Protein AF-A0A3D3K720-F1 (afdb_monomer_lite)

Secondary structure (DSSP, 8-state):
--S-BSPTT--STTTT---GGG-B----EEEEETTEEEEE---TT-

pLDDT: mean 95.01, std 5.03, range [76.25, 98.25]

Foldseek 3Di:
DLQFAPHVPDDDCLNPDPPPVSGGDPDWDWDDDPNDIDIGDPDPVD

Sequence (46 aa):
TSQGVPVIGCRCAVCTSQDRRDRRLRTAAMVEQGGVRIVIDAGPDF

Structure (mmCIF, N/CA/C/O backbone):
data_AF-A0A3D3K720-F1
#
_entry.id   AF-A0A3D3K720-F1
#
loop_
_atom_site.group_PDB
_atom_site.id
_atom_site.type_symbol
_atom_site.label_atom_id
_atom_site.label_alt_id
_atom_site.label_comp_id
_atom_site.label_asym_id
_atom_site.label_entity_id
_atom_site.label_seq_id
_atom_site.pdbx_PDB_ins_code
_atom_site.Cartn_x
_atom_site.Cartn_y
_atom_site.Cartn_z
_atom_site.occupancy
_atom_site.B_iso_or_equiv
_atom_site.auth_seq_id
_atom_site.auth_comp_id
_atom_site.auth_asym_id
_atom_site.auth_atom_id
_atom_site.pdbx_PDB_model_num
ATOM 1 N N . THR A 1 1 ? 3.425 -5.316 0.415 1.00 76.94 1 THR A N 1
ATOM 2 C CA . THR A 1 1 ? 4.853 -5.090 0.078 1.00 76.94 1 THR A CA 1
ATOM 3 C C . THR A 1 1 ? 5.222 -3.694 0.545 1.00 76.94 1 THR A C 1
ATOM 5 O O . THR A 1 1 ? 4.324 -2.870 0.634 1.00 76.94 1 THR A O 1
ATOM 8 N N . SER A 1 2 ? 6.484 -3.394 0.860 1.00 86.25 2 SER A N 1
ATOM 9 C CA . SER A 1 2 ? 6.873 -2.042 1.313 1.00 86.25 2 SER A CA 1
ATOM 10 C C . SER A 1 2 ? 6.856 -0.985 0.201 1.00 86.25 2 SER A C 1
ATOM 12 O O . SER A 1 2 ? 6.808 0.201 0.499 1.00 86.25 2 SER A O 1
ATOM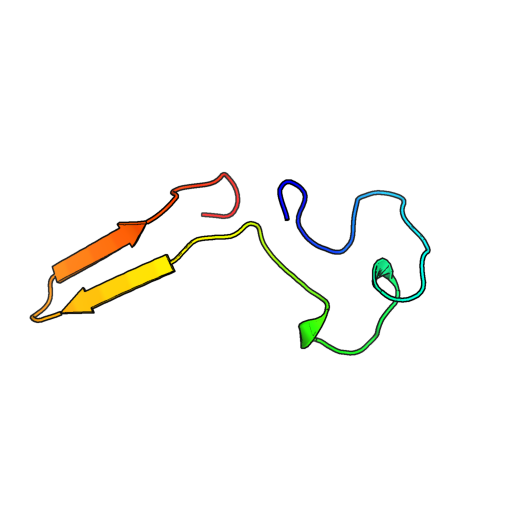 14 N N . GLN A 1 3 ? 6.873 -1.407 -1.069 1.00 93.50 3 GLN A N 1
ATOM 15 C CA . GLN A 1 3 ? 6.926 -0.521 -2.242 1.00 93.50 3 GLN A CA 1
ATOM 16 C C . GLN A 1 3 ? 5.627 -0.490 -3.069 1.00 93.50 3 GLN A C 1
ATOM 18 O O . GLN A 1 3 ? 5.541 0.269 -4.026 1.00 93.50 3 GLN A O 1
ATOM 23 N N . GLY A 1 4 ? 4.635 -1.327 -2.749 1.00 94.56 4 GLY A N 1
ATOM 24 C CA . GLY A 1 4 ? 3.509 -1.596 -3.649 1.00 94.56 4 GLY A CA 1
ATOM 25 C C . GLY A 1 4 ? 3.899 -2.466 -4.854 1.00 94.56 4 GLY A C 1
ATOM 26 O O . GLY A 1 4 ? 4.996 -3.032 -4.906 1.00 94.56 4 GLY A O 1
ATOM 27 N N . VAL A 1 5 ? 2.962 -2.637 -5.785 1.00 97.38 5 VAL A N 1
ATOM 28 C CA . VAL A 1 5 ? 3.148 -3.253 -7.107 1.00 97.38 5 VAL A CA 1
ATOM 29 C C . VAL A 1 5 ? 2.275 -2.474 -8.100 1.00 97.38 5 VAL A C 1
ATOM 31 O O . VAL A 1 5 ? 1.077 -2.330 -7.839 1.00 97.38 5 VAL A O 1
ATOM 34 N N . PRO A 1 6 ? 2.813 -1.998 -9.238 1.00 96.94 6 PRO A N 1
ATOM 35 C CA . PRO A 1 6 ? 4.167 -2.221 -9.757 1.00 96.94 6 PRO A CA 1
ATOM 36 C C . PRO A 1 6 ? 5.265 -1.486 -8.977 1.00 96.94 6 PRO A C 1
ATOM 38 O O . PRO A 1 6 ? 5.047 -0.407 -8.437 1.00 96.94 6 PRO A O 1
ATOM 41 N N . VAL A 1 7 ? 6.467 -2.071 -8.957 1.00 97.56 7 VAL A N 1
ATOM 42 C CA . VAL A 1 7 ? 7.673 -1.386 -8.466 1.00 97.56 7 VAL A CA 1
ATOM 43 C C . VAL A 1 7 ? 8.186 -0.454 -9.563 1.00 97.56 7 VAL A C 1
ATOM 45 O O . VAL A 1 7 ? 8.274 -0.861 -10.725 1.00 97.56 7 VAL A O 1
ATOM 48 N N . ILE A 1 8 ? 8.543 0.781 -9.201 1.00 95.19 8 ILE A N 1
ATOM 49 C CA . ILE A 1 8 ? 9.048 1.799 -10.134 1.00 95.19 8 ILE A CA 1
ATOM 50 C C . ILE A 1 8 ? 10.224 1.228 -10.944 1.00 95.19 8 ILE A C 1
ATOM 52 O O . ILE A 1 8 ? 11.210 0.755 -10.387 1.00 95.19 8 ILE A O 1
ATOM 56 N N . GLY A 1 9 ? 10.100 1.249 -12.274 1.00 97.25 9 GLY A N 1
ATOM 57 C CA . GLY A 1 9 ? 1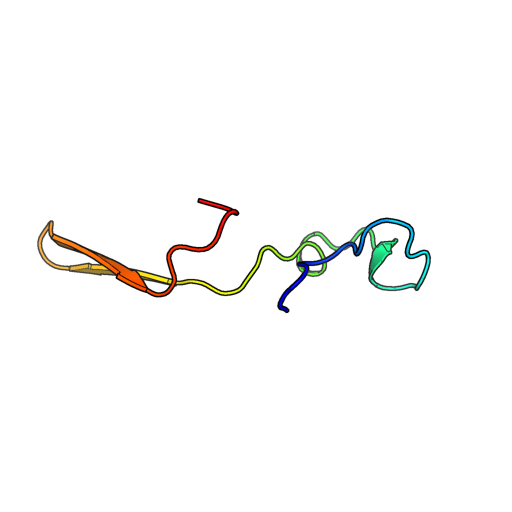1.124 0.762 -13.207 1.00 97.25 9 GLY A CA 1
ATOM 58 C C . GLY A 1 9 ? 11.163 -0.757 -13.442 1.00 97.25 9 GLY A C 1
ATOM 59 O O . GLY A 1 9 ? 11.877 -1.202 -14.341 1.00 97.25 9 GLY A O 1
ATOM 60 N N . CYS A 1 10 ? 10.395 -1.567 -12.706 1.00 97.75 10 CYS A 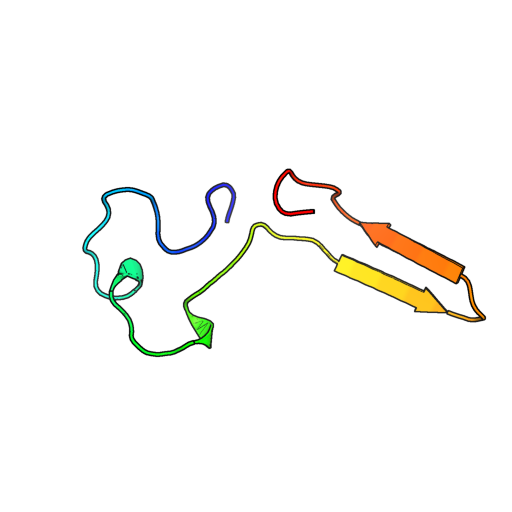N 1
ATOM 61 C CA . CYS A 1 10 ? 10.382 -3.023 -12.872 1.00 97.75 10 CYS A CA 1
ATOM 62 C C . CYS A 1 10 ? 9.571 -3.467 -14.103 1.00 97.75 10 CYS A C 1
ATOM 64 O O . CYS A 1 10 ? 8.500 -2.933 -14.386 1.00 97.75 10 CYS A O 1
ATOM 66 N N . ARG A 1 11 ? 10.060 -4.494 -14.811 1.00 97.75 11 ARG A N 1
ATOM 67 C CA . ARG A 1 11 ? 9.405 -5.087 -15.995 1.00 97.75 11 ARG A CA 1
ATOM 68 C C . ARG A 1 11 ? 9.125 -6.589 -15.857 1.00 97.75 11 ARG A C 1
ATOM 70 O O . ARG A 1 11 ? 8.931 -7.267 -16.861 1.00 97.75 11 ARG A O 1
ATOM 77 N N . CYS A 1 12 ? 9.142 -7.133 -14.637 1.00 97.88 12 CYS A N 1
ATOM 78 C CA . CYS A 1 12 ? 8.791 -8.538 -14.421 1.00 97.88 12 CYS A CA 1
ATOM 79 C C . CYS A 1 12 ? 7.309 -8.794 -14.749 1.00 97.88 12 CYS A C 1
ATOM 81 O O . CYS A 1 12 ? 6.502 -7.864 -14.730 1.00 97.88 12 CYS A O 1
ATOM 83 N N . ALA A 1 13 ? 6.945 -10.060 -14.977 1.00 98.19 13 ALA A N 1
ATOM 84 C CA . ALA A 1 13 ? 5.595 -10.458 -15.390 1.00 98.19 13 ALA A CA 1
ATOM 85 C C . ALA A 1 13 ? 4.473 -9.927 -14.474 1.00 98.19 13 ALA A C 1
ATOM 87 O O . ALA A 1 13 ? 3.400 -9.580 -14.951 1.00 98.19 13 ALA A O 1
ATOM 88 N N . VAL A 1 14 ? 4.730 -9.811 -13.166 1.00 97.94 14 VAL A N 1
ATOM 89 C CA . VAL A 1 14 ? 3.745 -9.300 -12.197 1.00 97.94 14 VAL A CA 1
ATOM 90 C C . VAL A 1 14 ? 3.584 -7.778 -12.306 1.00 97.94 14 VAL A C 1
ATOM 92 O O . VAL A 1 14 ? 2.469 -7.273 -12.241 1.00 97.94 14 VAL A O 1
ATOM 95 N N . CYS A 1 15 ? 4.673 -7.027 -12.510 1.00 97.81 15 CYS A N 1
ATOM 96 C CA . CYS A 1 15 ? 4.610 -5.563 -12.641 1.00 97.81 15 CYS A CA 1
ATOM 97 C C . CYS A 1 15 ? 3.982 -5.111 -13.968 1.00 97.81 15 CYS A C 1
ATOM 99 O O . CYS A 1 15 ? 3.491 -3.988 -14.055 1.00 97.81 15 CYS A O 1
ATOM 101 N N . THR A 1 16 ? 3.985 -5.972 -14.988 1.00 97.75 16 THR A N 1
ATOM 102 C CA . THR A 1 16 ? 3.358 -5.723 -16.295 1.00 97.75 16 THR A CA 1
ATOM 103 C C . THR A 1 16 ? 2.014 -6.437 -16.468 1.00 97.75 16 THR A C 1
ATOM 105 O O . THR A 1 16 ? 1.416 -6.360 -17.542 1.00 97.75 16 THR A O 1
ATOM 108 N N . SER A 1 17 ? 1.524 -7.110 -15.423 1.00 98.19 17 SER A N 1
ATOM 109 C CA . SER A 1 17 ? 0.272 -7.865 -15.446 1.00 98.19 17 SER A CA 1
ATOM 110 C C . SER A 1 17 ? -0.931 -6.968 -15.750 1.00 98.19 17 SER A C 1
ATOM 112 O O . SER A 1 17 ? -1.044 -5.839 -15.262 1.00 98.19 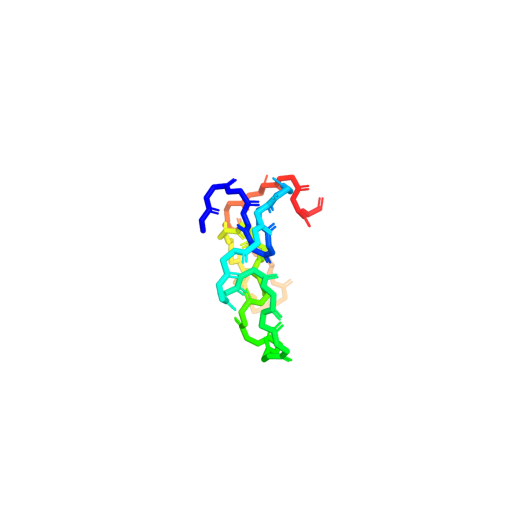17 SER A O 1
ATOM 114 N N . GLN A 1 18 ? -1.859 -7.492 -16.552 1.00 97.81 18 GLN A N 1
ATOM 115 C CA . GLN A 1 18 ? -3.160 -6.861 -16.773 1.00 97.81 18 GLN A CA 1
ATOM 116 C C . GLN A 1 18 ? -4.203 -7.272 -15.725 1.00 97.81 18 GLN A C 1
ATOM 118 O O . GLN A 1 18 ? -5.262 -6.642 -15.658 1.00 97.81 18 GLN A O 1
ATOM 123 N N . ASP A 1 19 ? -3.925 -8.279 -14.886 1.00 98.12 19 ASP A N 1
ATOM 124 C CA . ASP A 1 19 ? -4.813 -8.598 -13.770 1.00 98.12 19 ASP A CA 1
ATOM 125 C C . ASP A 1 19 ? -4.777 -7.448 -12.758 1.00 98.12 19 ASP A C 1
ATOM 127 O O . ASP A 1 19 ? -3.740 -7.076 -12.205 1.00 98.12 19 ASP A O 1
ATOM 131 N N . ARG A 1 20 ? -5.947 -6.870 -12.490 1.00 97.06 20 ARG A N 1
ATOM 132 C CA . ARG A 1 20 ? -6.095 -5.773 -11.532 1.00 97.06 20 ARG A CA 1
ATOM 133 C C . ARG A 1 20 ? -5.678 -6.179 -10.120 1.00 97.06 20 ARG A C 1
ATOM 135 O O . ARG A 1 20 ? -5.261 -5.308 -9.367 1.00 97.06 20 ARG A O 1
ATOM 142 N N . ARG A 1 21 ? -5.750 -7.468 -9.773 1.00 97.12 21 ARG A N 1
ATOM 143 C CA . ARG A 1 21 ? -5.342 -7.991 -8.458 1.00 97.12 21 ARG A CA 1
ATOM 144 C C . ARG A 1 21 ? -3.837 -7.902 -8.214 1.00 97.12 21 ARG A C 1
ATOM 146 O O . ARG A 1 21 ? -3.410 -7.927 -7.062 1.00 97.12 21 ARG A O 1
ATOM 153 N N . ASP A 1 22 ? -3.034 -7.769 -9.270 1.00 97.56 22 ASP A N 1
ATOM 154 C CA . ASP A 1 22 ? -1.591 -7.585 -9.123 1.00 97.56 22 ASP A CA 1
ATOM 155 C C . ASP A 1 22 ? -1.208 -6.157 -8.734 1.00 97.56 22 ASP A C 1
ATOM 157 O O . ASP A 1 22 ? -0.124 -5.961 -8.179 1.00 97.56 22 ASP A O 1
ATOM 161 N N . ARG A 1 23 ? -2.102 -5.179 -8.941 1.00 96.38 23 ARG A N 1
ATOM 162 C CA . ARG A 1 23 ? -1.914 -3.793 -8.499 1.00 96.38 23 ARG A CA 1
ATOM 163 C C . ARG A 1 23 ? -2.161 -3.705 -7.002 1.00 96.38 23 ARG A C 1
ATOM 165 O O . ARG A 1 23 ? -3.286 -3.870 -6.536 1.00 96.38 23 ARG A O 1
ATOM 172 N N . ARG A 1 24 ? -1.100 -3.458 -6.243 1.00 96.38 24 ARG A N 1
ATOM 173 C CA . ARG A 1 24 ? -1.118 -3.499 -4.780 1.00 96.38 24 ARG A CA 1
ATOM 174 C C . ARG A 1 24 ? -0.565 -2.201 -4.219 1.00 96.38 24 ARG A C 1
ATOM 176 O O . ARG A 1 24 ? 0.551 -1.816 -4.557 1.00 96.38 24 ARG A O 1
ATOM 183 N N . LEU A 1 25 ? -1.328 -1.574 -3.334 1.00 95.00 25 LEU A N 1
ATOM 184 C CA . LEU A 1 25 ? -0.817 -0.545 -2.432 1.00 95.00 25 LEU A CA 1
ATOM 185 C C . LEU A 1 25 ? 0.022 -1.204 -1.326 1.00 95.00 25 LEU A C 1
ATOM 187 O O . LEU A 1 25 ? 0.110 -2.439 -1.234 1.00 95.00 25 LEU A O 1
ATOM 191 N N . ARG A 1 26 ? 0.659 -0.397 -0.480 1.00 95.06 26 ARG A N 1
ATOM 192 C CA . ARG A 1 26 ? 1.234 -0.907 0.764 1.00 95.06 26 ARG A CA 1
ATOM 193 C C . ARG A 1 26 ? 0.124 -1.417 1.672 1.00 95.06 26 ARG A C 1
ATOM 195 O O . ARG A 1 26 ? -1.037 -1.032 1.570 1.00 95.06 26 ARG A O 1
ATOM 202 N N . THR A 1 27 ? 0.508 -2.364 2.515 1.00 95.31 27 THR A N 1
ATOM 203 C CA . THR A 1 27 ? -0.421 -3.048 3.405 1.00 95.31 27 THR A CA 1
ATOM 204 C C . THR A 1 27 ? -0.988 -2.064 4.413 1.00 95.31 27 THR A C 1
ATOM 206 O O . THR A 1 27 ? -0.224 -1.346 5.049 1.00 95.31 27 THR A O 1
ATOM 209 N N . ALA A 1 28 ? -2.307 -2.082 4.557 1.00 95.69 28 ALA A N 1
ATOM 210 C CA . ALA A 1 28 ? -3.038 -1.403 5.608 1.00 95.69 28 ALA A CA 1
ATOM 211 C C . ALA A 1 28 ? -4.458 -1.967 5.700 1.00 95.69 28 ALA A C 1
ATOM 213 O O . ALA A 1 28 ? -4.911 -2.670 4.789 1.00 95.69 28 ALA A O 1
ATOM 214 N N . ALA A 1 29 ? -5.159 -1.659 6.789 1.00 96.25 29 ALA A N 1
ATOM 215 C CA . ALA A 1 29 ? -6.539 -2.080 6.996 1.00 96.25 29 ALA A CA 1
ATOM 216 C C . ALA A 1 29 ? -7.375 -0.976 7.652 1.00 96.25 29 ALA A C 1
ATOM 218 O O . ALA A 1 29 ? -6.864 -0.144 8.396 1.00 96.25 29 ALA A O 1
ATOM 219 N N . MET A 1 30 ? -8.682 -1.007 7.403 1.00 97.00 30 MET A N 1
ATOM 220 C CA . MET A 1 30 ? -9.672 -0.201 8.112 1.00 97.00 30 MET A CA 1
ATOM 221 C C . MET A 1 30 ? -10.654 -1.146 8.794 1.00 97.00 30 MET A C 1
ATOM 223 O O . MET A 1 30 ? -11.172 -2.065 8.159 1.00 97.00 30 MET A O 1
ATOM 227 N N . VAL A 1 31 ? -10.929 -0.895 10.069 1.00 97.50 31 VAL A N 1
ATOM 228 C CA . VAL A 1 31 ? -11.987 -1.567 10.821 1.00 97.50 31 VAL A CA 1
ATOM 229 C C . VAL A 1 31 ? -13.086 -0.556 11.102 1.00 97.50 31 VAL A C 1
ATOM 231 O O . VAL A 1 31 ? -12.843 0.473 11.732 1.00 97.50 31 VAL A O 1
ATOM 234 N N . GLU A 1 32 ? -14.298 -0.857 10.646 1.00 98.25 32 GLU A N 1
ATOM 235 C CA . GLU A 1 32 ? -15.482 -0.054 10.928 1.00 98.25 32 GLU A CA 1
ATOM 236 C C . GLU A 1 32 ? -16.447 -0.845 11.809 1.00 98.25 32 GLU A C 1
ATOM 238 O O . GLU A 1 32 ? -16.819 -1.967 11.473 1.00 98.25 32 GLU A O 1
ATOM 243 N N . GLN A 1 33 ? -16.858 -0.264 12.937 1.00 97.88 33 GLN A N 1
ATOM 244 C CA . GLN A 1 33 ? -17.847 -0.869 13.827 1.00 97.88 33 GLN A CA 1
ATOM 245 C C . GLN A 1 33 ? -18.601 0.211 14.601 1.00 97.88 33 GLN A C 1
ATOM 247 O O . GLN A 1 33 ? -17.994 1.084 15.215 1.00 97.88 33 GLN A O 1
ATOM 252 N N . GLY A 1 34 ? -19.936 0.154 14.593 1.00 97.00 34 GLY A N 1
ATOM 253 C CA . GLY A 1 34 ? -20.771 1.055 15.401 1.00 97.00 34 GLY A CA 1
ATOM 254 C C . GLY A 1 34 ? -20.545 2.550 15.127 1.00 97.00 34 GLY A C 1
ATOM 255 O O . GLY A 1 34 ? -20.596 3.352 16.051 1.00 97.00 34 GLY A O 1
ATOM 256 N N . GLY A 1 35 ? -20.240 2.926 13.880 1.00 97.56 35 GLY A N 1
ATOM 257 C CA . GLY A 1 35 ? -19.933 4.313 13.498 1.00 97.56 35 GLY A CA 1
ATOM 258 C C . GLY A 1 35 ? -18.500 4.765 13.806 1.00 97.56 35 GLY A C 1
ATOM 259 O O . GLY A 1 35 ? -18.120 5.873 13.431 1.00 97.56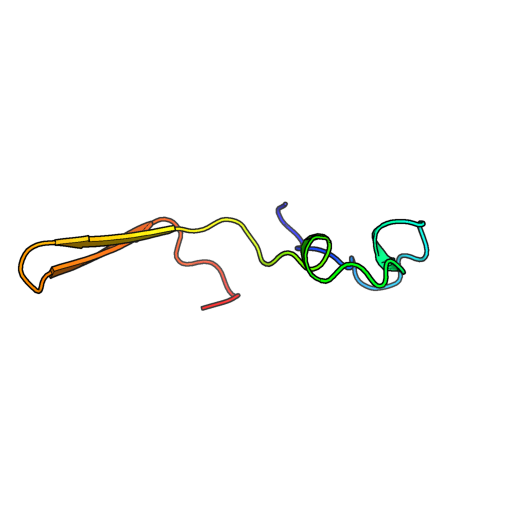 35 GLY A O 1
ATOM 260 N N . VAL A 1 36 ? -17.688 3.912 14.433 1.00 97.88 36 VAL A N 1
ATOM 261 C CA . VAL A 1 36 ? -16.261 4.149 14.672 1.00 97.88 36 VAL A CA 1
ATOM 262 C C . VAL A 1 36 ? -15.444 3.573 13.519 1.00 97.88 36 VAL A C 1
ATOM 264 O O . VAL A 1 36 ? -15.771 2.508 12.997 1.00 97.88 36 VAL A O 1
ATOM 267 N N . ARG A 1 37 ? -14.371 4.276 13.142 1.00 97.81 37 ARG A N 1
ATOM 268 C CA . ARG A 1 37 ? -13.416 3.877 12.101 1.00 97.81 37 ARG A CA 1
ATOM 269 C C . ARG A 1 37 ? -12.006 3.852 12.678 1.00 97.81 37 ARG A C 1
ATOM 271 O O . ARG A 1 37 ? -11.556 4.867 13.205 1.00 97.81 37 ARG A O 1
ATOM 278 N N . ILE A 1 38 ? -11.324 2.714 12.581 1.00 97.00 38 ILE A N 1
ATOM 279 C CA . ILE A 1 38 ? -9.942 2.530 13.039 1.00 97.00 38 ILE A CA 1
ATOM 280 C C . ILE A 1 38 ? -9.070 2.150 11.847 1.00 97.00 38 ILE A C 1
ATOM 282 O O . ILE A 1 38 ? -9.260 1.092 11.247 1.00 97.00 38 ILE A O 1
ATOM 286 N N . VAL A 1 39 ? -8.089 2.997 11.541 1.00 97.00 39 VAL A N 1
ATOM 287 C CA . VAL A 1 39 ? -7.044 2.705 10.554 1.00 97.00 39 VAL A CA 1
ATOM 288 C C . VAL A 1 39 ? -5.909 1.951 11.237 1.00 97.00 39 VAL A C 1
ATOM 290 O O . VAL A 1 39 ? -5.421 2.370 12.286 1.00 97.00 39 VAL A O 1
ATOM 293 N N . ILE A 1 40 ? -5.472 0.862 10.616 1.00 96.62 4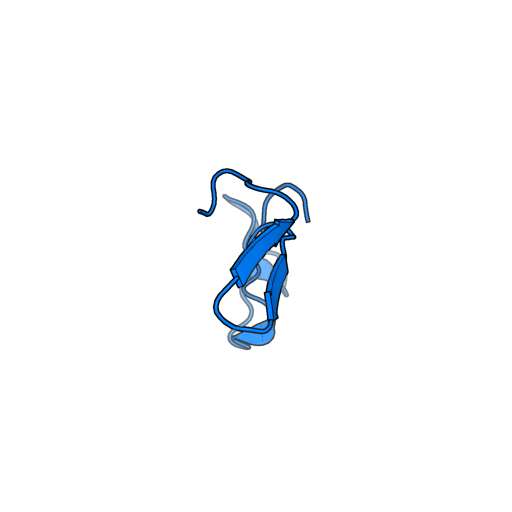0 ILE A N 1
ATOM 294 C CA . ILE A 1 40 ? -4.278 0.101 10.978 1.00 96.62 40 ILE A CA 1
ATOM 295 C C . ILE A 1 40 ? -3.266 0.307 9.848 1.00 96.62 40 ILE A C 1
ATOM 297 O O . ILE A 1 40 ? -3.571 0.009 8.693 1.00 96.62 40 ILE A O 1
ATOM 301 N N . ASP A 1 41 ? -2.082 0.808 10.204 1.00 94.12 41 ASP A N 1
ATOM 302 C CA . ASP A 1 41 ? -0.982 1.209 9.313 1.00 94.12 41 ASP A CA 1
ATOM 303 C C . ASP A 1 41 ? -1.316 2.380 8.363 1.00 94.12 41 ASP A C 1
ATOM 305 O O . ASP A 1 41 ? -1.677 2.204 7.202 1.00 94.12 41 ASP A O 1
ATOM 309 N N . ALA A 1 42 ? -1.121 3.615 8.846 1.00 91.31 42 ALA A N 1
ATOM 310 C CA . ALA A 1 42 ? -1.287 4.854 8.073 1.00 91.31 42 ALA A CA 1
ATOM 311 C C . ALA A 1 42 ? -0.049 5.160 7.205 1.00 91.31 42 ALA A C 1
ATOM 313 O O . ALA A 1 42 ? 0.722 6.086 7.468 1.00 91.31 42 ALA A O 1
ATOM 314 N N . GLY A 1 43 ? 0.182 4.321 6.194 1.00 87.50 43 GLY A N 1
ATOM 315 C CA . GLY A 1 43 ? 1.273 4.501 5.239 1.00 87.50 43 GLY A CA 1
ATOM 316 C C . GLY A 1 43 ? 1.042 5.663 4.253 1.00 87.50 43 GLY A C 1
ATOM 317 O O . GLY A 1 43 ? -0.056 6.194 4.158 1.00 87.50 43 GLY A O 1
ATOM 318 N N . PRO A 1 44 ? 2.039 6.032 3.434 1.00 87.25 44 PRO A N 1
ATOM 319 C CA . PRO A 1 44 ? 1.925 7.157 2.491 1.00 87.25 44 PRO A CA 1
ATOM 320 C C . PRO A 1 44 ? 0.992 6.933 1.283 1.00 87.25 44 PRO A C 1
ATOM 322 O O . PRO A 1 44 ? 1.061 7.701 0.330 1.00 87.25 44 PRO A O 1
ATOM 325 N N . ASP A 1 45 ? 0.215 5.845 1.261 1.00 85.94 45 ASP A N 1
ATOM 326 C CA . ASP A 1 45 ? -0.820 5.601 0.241 1.00 85.94 45 ASP A CA 1
ATOM 327 C C . ASP A 1 45 ? -2.197 6.145 0.671 1.00 85.94 45 ASP A C 1
ATOM 329 O O . ASP A 1 45 ? -3.147 6.047 -0.105 1.00 85.94 45 ASP A O 1
ATOM 333 N N . PHE A 1 46 ? -2.299 6.669 1.900 1.00 76.25 46 PHE A N 1
ATOM 334 C CA . PHE A 1 46 ? -3.493 7.287 2.481 1.00 76.25 46 PHE A CA 1
ATOM 335 C C . PHE A 1 46 ? -3.515 8.803 2.298 1.00 76.25 46 PHE A C 1
ATOM 337 O O . PHE A 1 46 ? -2.425 9.420 2.324 1.00 76.25 46 PHE A O 1
#

Radius of gyration: 13.91 Å; chains: 1; bounding box: 32×18×32 Å